Protein AF-A0A3B0YBH7-F1 (afdb_monomer_lite)

Sequence (182 aa):
MENKSVTQTKNKDIHHQTPTDLLQNAGTTIKHTAQDNIEITAKENQIIVVEDENMEITVEGPGGFRIHIKNDALHIQSAKETRIEGNGGGDITLHQSGGGVCVTAAGNVKLFGNDIQIEGDNGVSLNGTVRYTIGSGASPSPRPQPPLTIAAFNNLYINEFELLSNENNLYSLLYVIVATSV

Secondary structure (DSSP, 8-state):
---------SSS------SS------SS------SS------SS-------SS-------STT------SSS------SS-------SSS-EEEEETTEEEEE-TTS-EEEESS------TT-----S------------PPP-PPP-------------------SS--------------

Structure (mmCIF, N/CA/C/O backbone):
data_AF-A0A3B0YBH7-F1
#
_entry.id   AF-A0A3B0YBH7-F1
#
loop_
_atom_site.group_PDB
_atom_site.id
_atom_site.type_symbol
_atom_site.label_atom_id
_atom_site.label_alt_id
_atom_site.label_comp_id
_atom_site.label_asym_id
_atom_site.label_entity_id
_atom_site.label_seq_id
_atom_site.pdbx_PDB_ins_code
_atom_site.Cartn_x
_atom_site.Cartn_y
_atom_site.Cartn_z
_atom_site.occupancy
_atom_site.B_iso_or_equiv
_atom_site.auth_seq_id
_atom_site.auth_comp_id
_atom_site.auth_asym_id
_atom_site.auth_atom_id
_atom_site.pdbx_PDB_model_num
ATOM 1 N N . MET A 1 1 ? -38.196 3.710 18.950 1.00 55.50 1 MET A N 1
ATOM 2 C CA . MET A 1 1 ? -37.556 4.108 20.221 1.00 55.50 1 MET A CA 1
ATOM 3 C C . MET A 1 1 ? -36.107 4.417 19.883 1.00 55.50 1 MET A C 1
ATOM 5 O O . MET A 1 1 ? -35.491 3.585 19.233 1.00 55.50 1 MET A O 1
ATOM 9 N N . GLU A 1 2 ? -35.610 5.608 20.204 1.00 67.06 2 GLU A N 1
ATOM 10 C CA . GLU A 1 2 ? -34.228 6.028 19.924 1.00 67.06 2 GLU A CA 1
ATOM 11 C C . GLU A 1 2 ? -33.461 6.029 21.249 1.00 67.06 2 GLU A C 1
ATOM 13 O O . GLU A 1 2 ? -33.902 6.664 22.207 1.00 67.06 2 GLU A O 1
ATOM 18 N N . ASN A 1 3 ? -32.364 5.275 21.333 1.00 76.88 3 ASN A N 1
ATOM 19 C CA . ASN A 1 3 ? -31.505 5.257 22.514 1.00 76.88 3 ASN A CA 1
ATOM 20 C C . ASN A 1 3 ? -30.270 6.119 22.235 1.00 76.88 3 ASN A C 1
ATOM 22 O O . ASN A 1 3 ? -29.531 5.844 21.290 1.00 76.88 3 ASN A O 1
ATOM 26 N N . LYS A 1 4 ? -30.052 7.156 23.047 1.00 84.44 4 LYS A N 1
ATOM 27 C CA . LYS A 1 4 ? -28.922 8.082 22.924 1.00 84.44 4 LYS A CA 1
ATOM 28 C C . LYS A 1 4 ? -28.194 8.160 24.261 1.00 84.44 4 LYS A C 1
ATOM 30 O O . LYS A 1 4 ? -28.769 8.592 25.254 1.00 84.44 4 LYS A O 1
ATOM 35 N N . SER A 1 5 ? -26.923 7.775 24.267 1.00 84.69 5 SER A N 1
ATOM 36 C CA . SER A 1 5 ? -26.019 7.898 25.413 1.00 84.69 5 SER A CA 1
ATOM 37 C C . SER A 1 5 ? -24.724 8.569 24.961 1.00 84.69 5 SER A C 1
ATOM 39 O O . SER A 1 5 ? -24.275 8.343 23.838 1.00 84.69 5 SER A O 1
ATOM 41 N N . VAL A 1 6 ? -24.154 9.433 25.803 1.00 87.50 6 VAL A N 1
ATOM 42 C CA . VAL A 1 6 ? -22.937 10.200 25.505 1.00 87.50 6 VAL A CA 1
ATOM 43 C C . VAL A 1 6 ? -22.061 10.249 26.751 1.00 87.50 6 VAL A C 1
ATOM 45 O O . VAL A 1 6 ? -22.523 10.657 27.815 1.00 87.50 6 VAL A O 1
ATOM 48 N N . THR A 1 7 ? -20.784 9.908 26.590 1.00 86.19 7 THR A N 1
ATOM 49 C CA . THR A 1 7 ? -19.748 10.064 27.618 1.00 86.19 7 THR A CA 1
A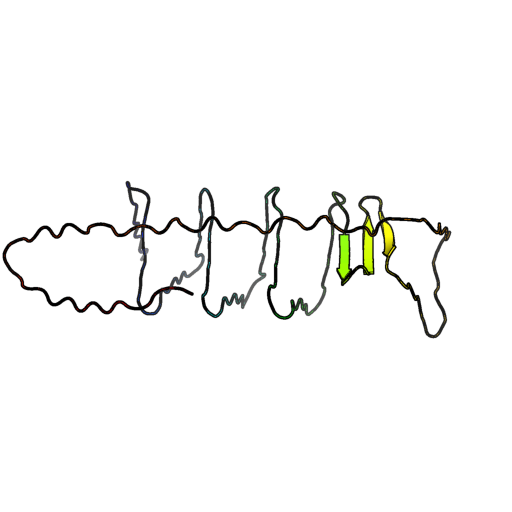TOM 50 C C . THR A 1 7 ? -18.712 11.066 27.120 1.00 86.19 7 THR A C 1
ATOM 52 O O . THR A 1 7 ? -18.196 10.926 26.014 1.00 86.19 7 THR A O 1
ATOM 55 N N . GLN A 1 8 ? -18.410 12.084 27.925 1.00 84.69 8 GLN A N 1
ATOM 56 C CA . GLN A 1 8 ? -17.393 13.097 27.636 1.00 84.69 8 GLN A CA 1
ATOM 57 C C . GLN A 1 8 ? -16.539 13.324 28.883 1.00 84.69 8 GLN A C 1
ATOM 59 O O . GLN A 1 8 ? -17.061 13.368 29.995 1.00 84.69 8 GLN A O 1
ATOM 64 N N . THR A 1 9 ? -15.231 13.491 28.699 1.00 82.69 9 THR A N 1
ATOM 65 C CA . THR A 1 9 ? -14.288 13.818 29.775 1.00 82.69 9 THR A CA 1
ATOM 66 C C . THR A 1 9 ? -13.753 15.235 29.600 1.00 82.69 9 THR A C 1
ATOM 68 O O . THR A 1 9 ? -13.475 15.678 28.487 1.00 82.69 9 THR A O 1
ATOM 71 N N . LYS A 1 10 ? -13.586 15.951 30.715 1.00 72.12 10 LYS A N 1
ATOM 72 C CA . LYS A 1 10 ? -12.912 17.258 30.758 1.00 72.12 10 LYS A CA 1
ATOM 73 C C . LYS A 1 10 ? -11.385 17.111 30.813 1.00 72.12 10 LYS A C 1
ATOM 75 O O . LYS A 1 10 ? -10.667 18.015 30.394 1.00 72.12 10 LYS A O 1
ATOM 80 N N . ASN A 1 11 ? -10.906 15.967 31.311 1.00 72.12 11 ASN A N 1
ATOM 81 C CA . ASN A 1 11 ? -9.504 15.718 31.658 1.00 72.12 11 ASN A CA 1
ATOM 82 C C . ASN A 1 11 ? -8.816 14.737 30.694 1.00 72.12 11 ASN A C 1
ATOM 84 O O . ASN A 1 11 ? -7.851 14.082 31.061 1.00 72.12 11 ASN A O 1
ATOM 88 N N . LYS A 1 12 ? -9.275 14.744 29.438 1.00 72.69 12 LYS A N 1
ATOM 89 C CA . LYS A 1 12 ? -8.565 14.306 28.226 1.00 72.69 12 LYS A CA 1
ATOM 90 C C . LYS A 1 12 ? -8.600 12.817 27.868 1.00 72.69 12 LYS A C 1
ATOM 92 O O . LYS A 1 12 ? -8.704 12.560 26.676 1.00 72.69 12 LYS A O 1
ATOM 97 N N . ASP A 1 13 ? -8.689 11.887 28.821 1.00 84.69 13 ASP A N 1
ATOM 98 C CA . ASP A 1 13 ? -8.638 10.449 28.489 1.00 84.69 13 ASP A CA 1
ATOM 99 C C . ASP A 1 13 ? -9.875 9.648 28.930 1.00 84.69 13 ASP A C 1
ATOM 101 O O . ASP A 1 13 ? -10.493 9.913 29.966 1.00 84.69 13 ASP A O 1
ATOM 105 N N . ILE A 1 14 ? -10.237 8.650 28.119 1.00 88.25 14 ILE A N 1
ATOM 106 C CA . ILE A 1 14 ? -11.225 7.611 28.433 1.00 88.25 14 ILE A CA 1
ATOM 107 C C . ILE A 1 14 ? -10.563 6.265 28.139 1.00 88.25 14 ILE A C 1
ATOM 109 O O . ILE A 1 14 ? -10.154 6.010 27.008 1.00 88.25 14 ILE A O 1
ATOM 113 N N . HIS A 1 15 ? -10.488 5.393 29.145 1.00 88.50 15 HIS A N 1
ATOM 114 C CA . HIS A 1 15 ? -9.933 4.050 29.001 1.00 88.50 15 HIS A CA 1
ATOM 115 C C . HIS A 1 15 ? -11.049 3.010 29.058 1.00 88.50 15 HIS A C 1
ATOM 117 O O . HIS A 1 15 ? -11.787 2.930 30.039 1.00 88.50 15 HIS A O 1
ATOM 123 N N . HIS A 1 16 ? -11.141 2.181 28.021 1.00 88.69 16 HIS A N 1
ATOM 124 C CA . HIS A 1 16 ? -11.969 0.981 28.023 1.00 88.69 16 HIS A CA 1
ATOM 125 C C . HIS A 1 16 ? -11.043 -0.234 28.060 1.00 88.69 16 HIS A C 1
ATOM 127 O O . HIS A 1 16 ? -10.335 -0.503 27.094 1.00 88.69 16 HIS A O 1
ATOM 133 N N . GLN A 1 17 ? -11.010 -0.935 29.193 1.00 91.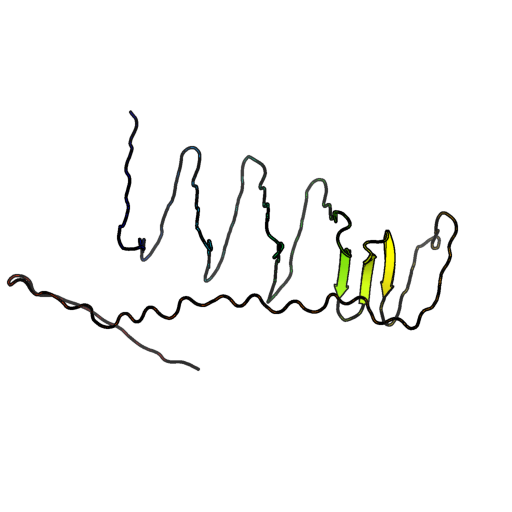88 17 GLN A N 1
ATOM 134 C CA . GLN A 1 17 ? -10.148 -2.095 29.416 1.00 91.88 17 GLN A CA 1
ATOM 135 C C . GLN A 1 17 ? -10.991 -3.294 29.834 1.00 91.88 17 GLN A C 1
ATOM 137 O O . GLN A 1 17 ? -11.957 -3.164 30.584 1.00 91.88 17 GLN A O 1
ATOM 142 N N . THR A 1 18 ? -10.616 -4.463 29.336 1.00 92.38 18 THR A N 1
ATOM 143 C CA . THR A 1 18 ? -11.296 -5.734 29.582 1.00 92.38 18 THR A CA 1
ATOM 144 C C . THR A 1 18 ? -10.262 -6.857 29.511 1.00 92.38 18 THR A C 1
ATOM 146 O O . THR A 1 18 ? -9.333 -6.759 28.707 1.00 92.38 18 THR A O 1
ATOM 149 N N . PRO A 1 19 ? -10.365 -7.902 30.350 1.00 93.69 19 PRO A N 1
ATOM 150 C CA . PRO A 1 19 ? -9.464 -9.052 30.289 1.00 93.69 19 PRO A CA 1
ATOM 151 C C . PRO A 1 19 ? -9.741 -9.973 29.092 1.00 93.69 19 PRO A C 1
ATOM 153 O O . PRO A 1 19 ? -8.923 -10.842 28.804 1.00 93.69 19 PRO A O 1
ATOM 156 N N . THR A 1 20 ? -10.896 -9.818 28.440 1.00 94.44 20 THR A N 1
ATOM 157 C CA . THR A 1 20 ? -11.304 -10.621 27.285 1.00 94.44 20 THR A CA 1
ATOM 158 C C . THR A 1 20 ? -11.541 -9.716 26.082 1.00 94.44 20 THR A C 1
ATOM 160 O O . THR A 1 20 ? -10.585 -9.283 25.445 1.00 94.44 20 THR A O 1
ATOM 163 N N . ASP A 1 21 ? -12.797 -9.359 25.819 1.00 95.00 21 ASP A N 1
ATOM 164 C CA . ASP A 1 21 ? -13.224 -8.770 24.558 1.00 95.00 21 ASP A CA 1
ATOM 165 C C . ASP A 1 21 ? -13.899 -7.421 24.775 1.00 95.00 21 ASP A C 1
ATOM 167 O O . ASP A 1 21 ? -14.682 -7.227 25.712 1.00 95.00 21 ASP A O 1
ATOM 171 N N . LEU A 1 22 ? -13.616 -6.490 23.867 1.00 94.50 22 LEU A N 1
ATOM 172 C CA . LEU A 1 22 ? -14.367 -5.257 23.699 1.00 94.50 22 LEU A CA 1
ATOM 173 C C . LEU A 1 22 ? -15.074 -5.331 22.349 1.00 94.50 22 LEU A C 1
ATOM 175 O O . LEU A 1 22 ? -14.425 -5.368 21.307 1.00 94.50 22 LEU A O 1
ATOM 179 N N . LEU A 1 23 ? -16.405 -5.346 22.375 1.00 96.00 23 LEU A N 1
ATOM 180 C CA . LEU A 1 23 ? -17.229 -5.416 21.173 1.00 96.00 23 LEU A CA 1
ATOM 181 C C . LEU A 1 23 ? -17.864 -4.055 20.888 1.00 96.00 23 LEU A C 1
ATOM 183 O O . LEU A 1 23 ? -18.568 -3.500 21.734 1.00 96.00 23 LEU A O 1
ATOM 187 N N . GLN A 1 24 ? -17.643 -3.536 19.683 1.00 95.00 24 GLN A N 1
ATOM 188 C CA . GLN A 1 24 ? -18.328 -2.355 19.166 1.00 95.00 24 GLN A CA 1
ATOM 189 C C . GLN A 1 24 ? -19.173 -2.778 17.975 1.00 95.00 24 GLN A C 1
ATOM 191 O O . GLN A 1 24 ? -18.637 -3.154 16.940 1.00 95.00 24 GLN A O 1
ATOM 196 N N . ASN A 1 25 ? -20.492 -2.701 18.135 1.00 94.19 25 ASN A N 1
ATOM 197 C CA . ASN A 1 25 ? -21.452 -3.009 17.085 1.00 94.19 25 ASN A CA 1
ATOM 198 C C . ASN A 1 25 ? -22.328 -1.783 16.845 1.00 94.19 25 ASN A C 1
ATOM 200 O O . ASN A 1 25 ? -22.857 -1.195 17.790 1.00 94.19 25 ASN A O 1
ATOM 204 N N . ALA A 1 26 ? -22.522 -1.430 15.581 1.00 90.44 26 ALA A N 1
ATOM 205 C CA . ALA A 1 26 ? -23.472 -0.409 15.171 1.00 90.44 26 ALA A CA 1
ATOM 206 C C . ALA A 1 26 ? -24.310 -0.940 14.011 1.00 90.44 26 ALA A C 1
ATOM 208 O O . ALA A 1 26 ? -23.817 -1.702 13.186 1.00 90.44 26 ALA A O 1
ATOM 209 N N . GLY A 1 27 ? -25.572 -0.515 13.933 1.00 89.69 27 GLY A N 1
ATOM 210 C CA . GLY A 1 27 ? -26.442 -0.884 12.812 1.00 89.69 27 GLY A CA 1
ATOM 211 C C . GLY A 1 27 ? -26.045 -0.231 11.485 1.00 89.69 27 GLY A C 1
ATOM 212 O O . GLY A 1 27 ? -26.494 -0.679 10.440 1.00 89.69 27 GLY A O 1
ATOM 213 N N . THR A 1 28 ? -25.234 0.831 11.523 1.00 89.75 28 THR A N 1
ATOM 214 C CA . THR A 1 28 ? -24.822 1.583 10.329 1.00 89.75 28 THR A CA 1
ATOM 215 C C . THR A 1 28 ? -23.348 1.963 10.353 1.00 89.75 28 THR A C 1
ATOM 217 O O . THR A 1 28 ? -22.621 1.659 9.416 1.00 89.75 28 THR A O 1
ATOM 220 N N . THR A 1 29 ? -22.880 2.655 11.396 1.00 90.94 29 THR A N 1
ATOM 221 C CA . THR A 1 29 ? -21.528 3.229 11.389 1.00 90.94 29 THR A CA 1
ATOM 222 C C . THR A 1 29 ? -20.888 3.215 12.766 1.00 90.94 29 THR A C 1
ATOM 224 O O . THR A 1 29 ? -21.469 3.684 13.744 1.00 90.94 29 THR A O 1
ATOM 227 N N . ILE A 1 30 ? -19.640 2.757 12.805 1.00 94.50 30 ILE A N 1
ATOM 228 C CA . ILE A 1 30 ? -18.686 3.021 13.881 1.00 94.50 30 ILE A CA 1
ATOM 229 C C . ILE A 1 30 ? -17.681 4.021 13.318 1.00 94.50 30 ILE A C 1
ATOM 231 O O . ILE A 1 30 ? -17.124 3.805 12.244 1.00 94.50 30 ILE A O 1
ATOM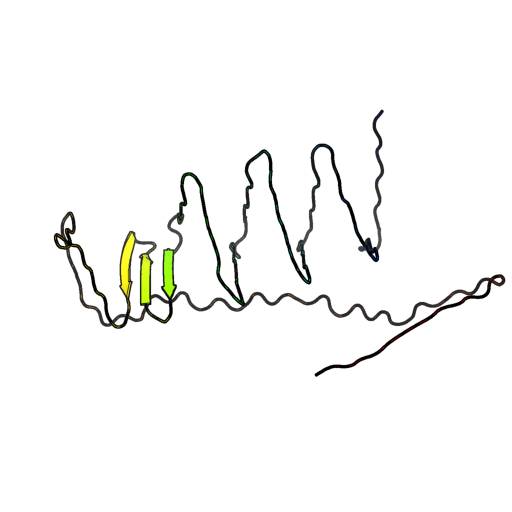 235 N N . LYS A 1 31 ? -17.477 5.144 14.009 1.00 95.50 31 LYS A N 1
ATOM 236 C CA . LYS A 1 31 ? -16.577 6.209 13.562 1.00 95.50 31 LYS A CA 1
ATOM 237 C C . LYS A 1 31 ? -15.527 6.478 14.629 1.00 95.50 31 LYS A C 1
ATOM 239 O O . LYS A 1 31 ? -15.865 6.901 15.732 1.00 95.50 31 LYS A O 1
ATOM 244 N N . HIS A 1 32 ? -14.264 6.299 14.263 1.00 94.38 32 HIS A N 1
ATOM 245 C CA . HIS A 1 32 ? -13.122 6.731 15.061 1.00 94.38 32 HIS A CA 1
ATOM 246 C C . HIS A 1 32 ? -12.550 8.014 14.459 1.00 94.38 32 HIS A C 1
ATOM 248 O O . HIS A 1 32 ? -12.314 8.094 13.257 1.00 94.38 32 HIS A O 1
ATOM 254 N N . THR A 1 33 ? -12.345 9.030 15.291 1.00 92.88 33 THR A N 1
ATOM 255 C CA . THR A 1 33 ? -11.703 10.293 14.906 1.00 92.88 33 THR A CA 1
ATOM 256 C C . THR A 1 33 ? -10.708 10.687 15.974 1.00 92.88 33 THR A C 1
ATOM 258 O O . THR A 1 33 ? -11.035 10.616 17.158 1.00 92.88 33 THR A O 1
ATOM 261 N N . ALA A 1 34 ? -9.542 11.162 15.557 1.00 89.69 34 ALA A N 1
ATOM 262 C CA . ALA A 1 34 ? -8.526 11.709 16.441 1.00 89.69 34 ALA A CA 1
ATOM 263 C C . ALA A 1 34 ? -7.996 13.024 15.864 1.00 89.69 34 ALA A C 1
ATOM 265 O O . ALA A 1 34 ? -8.051 13.233 14.653 1.00 89.69 34 ALA A O 1
ATOM 266 N N . GLN A 1 35 ? -7.496 13.902 16.734 1.00 89.31 35 GLN A N 1
ATOM 267 C CA . GLN A 1 35 ? -6.801 15.115 16.303 1.00 89.31 35 GLN A CA 1
ATOM 268 C C . GLN A 1 35 ? -5.412 14.785 15.736 1.00 89.31 35 GLN A C 1
ATOM 270 O O . GLN A 1 35 ? -5.011 15.379 14.740 1.00 89.31 35 GLN A O 1
ATOM 275 N N . ASP A 1 36 ? -4.724 13.822 16.357 1.00 88.56 36 ASP A N 1
ATOM 276 C CA . ASP A 1 36 ? -3.339 13.484 16.030 1.00 88.56 36 ASP A CA 1
ATOM 277 C C . ASP A 1 36 ? -3.252 12.116 15.332 1.00 88.56 36 ASP A C 1
ATOM 279 O O . ASP A 1 36 ? -2.974 12.050 14.135 1.00 88.56 36 ASP A O 1
ATOM 283 N N . ASN A 1 37 ? -3.520 11.014 16.044 1.00 90.62 37 ASN A N 1
ATOM 284 C CA . ASN A 1 37 ? -3.418 9.658 15.498 1.00 90.62 37 ASN A CA 1
ATOM 285 C C . ASN A 1 37 ? -4.527 8.715 15.983 1.00 90.62 37 ASN A C 1
ATOM 287 O O . ASN A 1 37 ? -5.039 8.823 17.094 1.00 90.62 37 ASN A O 1
ATOM 291 N N . ILE A 1 38 ? -4.845 7.736 15.136 1.00 93.38 38 ILE A N 1
ATOM 292 C CA . ILE A 1 38 ? -5.529 6.502 15.522 1.00 93.38 38 ILE A CA 1
ATOM 293 C C . ILE A 1 38 ? -4.484 5.394 15.418 1.00 93.38 38 ILE A C 1
ATOM 295 O O . ILE A 1 38 ? -3.882 5.215 14.361 1.00 93.38 38 ILE A O 1
ATOM 299 N N . GLU A 1 39 ? -4.261 4.666 16.507 1.00 93.94 39 GLU A N 1
ATOM 300 C CA . GLU A 1 39 ? -3.326 3.543 16.559 1.00 93.94 39 GLU A CA 1
ATOM 301 C C . GLU A 1 39 ? -4.082 2.260 16.909 1.00 93.94 39 GLU A C 1
ATOM 303 O O . GLU A 1 39 ? -4.884 2.235 17.843 1.00 93.94 39 GLU A O 1
ATOM 308 N N . ILE A 1 40 ? -3.833 1.197 16.143 1.00 94.06 40 ILE A N 1
ATOM 309 C CA . ILE A 1 40 ? -4.374 -0.140 16.386 1.00 94.06 40 ILE A CA 1
ATOM 310 C C . ILE A 1 40 ? -3.191 -1.097 16.385 1.00 94.06 40 ILE A C 1
ATOM 312 O O . ILE A 1 40 ? -2.537 -1.276 15.360 1.00 94.06 40 ILE A O 1
ATOM 316 N N . THR A 1 41 ? -2.940 -1.718 17.532 1.00 92.81 41 THR A N 1
ATOM 317 C CA . THR A 1 41 ? -1.833 -2.653 17.722 1.00 92.81 41 THR A CA 1
ATOM 318 C C . THR A 1 41 ? -2.390 -3.974 18.227 1.00 92.81 41 THR A C 1
ATOM 320 O O . THR A 1 41 ? -3.114 -4.010 19.221 1.00 92.81 41 THR A O 1
ATOM 323 N N . ALA A 1 42 ? -2.040 -5.066 17.550 1.00 92.00 42 ALA A N 1
ATOM 324 C CA . ALA A 1 42 ? -2.398 -6.421 17.946 1.00 92.00 42 ALA A CA 1
ATOM 325 C C . ALA A 1 42 ? -1.132 -7.222 18.269 1.00 92.00 42 ALA A C 1
ATOM 327 O O . ALA A 1 42 ? -0.133 -7.129 17.560 1.00 92.00 42 ALA A O 1
ATOM 328 N N . LYS A 1 43 ? -1.175 -8.022 19.341 1.00 90.94 43 LYS A N 1
ATOM 329 C CA . LYS A 1 43 ? -0.056 -8.899 19.725 1.00 90.94 43 LYS A CA 1
ATOM 330 C C . LYS A 1 43 ? 0.082 -10.106 18.795 1.00 90.94 43 LYS A C 1
ATOM 332 O O . LYS A 1 43 ? 1.192 -10.575 18.568 1.00 90.94 43 LYS A O 1
ATOM 337 N N . GLU A 1 44 ? -1.047 -10.614 18.312 1.00 90.88 44 GLU A N 1
ATOM 338 C CA . GLU A 1 44 ? -1.111 -11.818 17.484 1.00 90.88 44 GLU A CA 1
ATOM 339 C C . GLU A 1 44 ? -1.562 -11.470 16.069 1.00 90.88 44 GLU A C 1
ATOM 341 O O . GLU A 1 44 ? -0.733 -11.379 15.172 1.00 90.88 44 GLU A O 1
ATOM 346 N N . ASN A 1 45 ? -2.863 -11.227 15.881 1.00 91.19 45 ASN A N 1
ATOM 347 C CA . ASN A 1 45 ? -3.451 -11.002 14.566 1.00 91.19 45 ASN A CA 1
ATOM 348 C C . ASN A 1 45 ? -4.261 -9.709 14.534 1.00 91.19 45 ASN A C 1
ATOM 350 O O . ASN A 1 45 ? -5.030 -9.422 15.451 1.00 91.19 45 ASN A O 1
ATOM 354 N N . GLN A 1 46 ? -4.144 -8.980 13.429 1.00 93.75 46 GLN A N 1
ATOM 355 C CA . GLN A 1 46 ? -5.097 -7.953 13.037 1.00 93.75 46 GLN A CA 1
ATOM 356 C C . GLN A 1 46 ? -5.794 -8.433 11.767 1.00 93.75 46 GLN A C 1
ATOM 358 O O . GLN A 1 46 ? -5.141 -8.710 10.764 1.00 93.75 46 GLN A O 1
ATOM 363 N N . ILE A 1 47 ? -7.117 -8.555 11.825 1.00 94.19 47 ILE A N 1
ATOM 364 C CA . ILE A 1 47 ? -7.935 -9.043 10.717 1.00 94.19 47 ILE A CA 1
ATOM 365 C C . ILE A 1 47 ? -8.964 -7.964 10.397 1.00 94.19 47 ILE A C 1
ATOM 367 O O . ILE A 1 47 ? -9.694 -7.520 11.280 1.00 94.19 47 ILE A O 1
ATOM 371 N N . ILE A 1 48 ? -9.015 -7.550 9.133 1.00 93.69 48 ILE A N 1
ATOM 372 C CA . ILE A 1 48 ? -10.047 -6.658 8.607 1.00 93.69 48 ILE A CA 1
ATOM 373 C C . ILE A 1 48 ? -10.773 -7.433 7.513 1.00 93.69 48 ILE A C 1
ATOM 375 O O . ILE A 1 48 ? -10.155 -7.842 6.532 1.00 93.69 48 ILE A O 1
ATOM 379 N N . VAL A 1 49 ? -12.071 -7.650 7.703 1.00 93.19 49 VAL A N 1
ATOM 380 C CA . VAL A 1 49 ? -12.951 -8.299 6.726 1.00 93.19 49 VAL A CA 1
ATOM 381 C C . VAL A 1 49 ? -14.068 -7.325 6.384 1.00 93.19 49 VAL A C 1
ATOM 383 O O . VAL A 1 49 ? -14.673 -6.735 7.277 1.00 93.19 49 VAL A O 1
ATOM 386 N N . VAL A 1 50 ? -14.329 -7.162 5.090 1.00 89.50 50 VAL A N 1
ATOM 387 C CA . VAL A 1 50 ? -15.460 -6.403 4.551 1.00 89.50 50 VAL A CA 1
ATOM 388 C C . VAL A 1 50 ? -16.257 -7.374 3.686 1.00 89.50 50 VAL A C 1
ATOM 390 O O . VAL A 1 50 ? -15.710 -7.923 2.733 1.00 89.50 50 VAL A O 1
ATOM 393 N N . GLU A 1 51 ? -17.504 -7.654 4.071 1.00 84.44 51 GLU A N 1
ATOM 394 C CA . GLU A 1 51 ? -18.288 -8.761 3.495 1.00 84.44 51 GLU A CA 1
ATOM 395 C C . GLU A 1 51 ? -19.229 -8.347 2.353 1.00 84.44 51 GLU A C 1
ATOM 397 O O . GLU A 1 51 ? -19.525 -9.181 1.502 1.00 84.44 51 GLU A O 1
ATOM 402 N N . ASP A 1 52 ? -19.695 -7.093 2.322 1.00 75.88 52 ASP A N 1
ATOM 403 C CA . ASP A 1 52 ? -20.792 -6.671 1.429 1.00 75.88 52 ASP A CA 1
ATOM 404 C C . ASP A 1 52 ? -20.346 -5.628 0.386 1.00 75.88 52 ASP A C 1
ATOM 406 O O . ASP A 1 52 ? -20.521 -5.811 -0.819 1.00 75.88 52 ASP A O 1
ATOM 410 N N . GLU A 1 53 ? -19.707 -4.542 0.839 1.00 79.19 53 GLU A N 1
ATOM 411 C CA . GLU A 1 53 ? -19.323 -3.405 -0.007 1.00 79.19 53 GLU A CA 1
ATOM 412 C C . GLU A 1 53 ? -17.809 -3.330 -0.299 1.00 79.19 53 GLU A C 1
ATOM 414 O O . GLU A 1 53 ? -17.029 -4.247 -0.041 1.00 79.19 53 GLU A O 1
ATOM 419 N N . ASN A 1 54 ? -17.380 -2.201 -0.869 1.00 84.75 54 ASN A N 1
ATOM 420 C CA . ASN A 1 54 ? -15.983 -1.900 -1.142 1.00 84.75 54 ASN A CA 1
ATOM 421 C C . ASN A 1 54 ? -15.246 -1.512 0.146 1.00 84.75 54 ASN A C 1
ATOM 423 O O . ASN A 1 54 ? -15.725 -0.694 0.930 1.00 84.75 54 ASN A O 1
ATOM 427 N N . MET A 1 55 ? -14.024 -2.015 0.310 1.00 90.19 55 MET A N 1
ATOM 428 C CA . MET A 1 55 ? -13.061 -1.398 1.215 1.00 90.19 55 MET A CA 1
ATOM 429 C C . MET A 1 55 ? -12.361 -0.254 0.481 1.00 90.19 55 MET A C 1
ATOM 431 O O . MET A 1 55 ? -11.727 -0.476 -0.550 1.00 90.19 55 MET A O 1
ATOM 435 N N . GLU A 1 56 ? -12.434 0.953 1.033 1.00 91.56 56 GLU A N 1
ATOM 436 C CA . GLU A 1 56 ? -11.658 2.098 0.564 1.00 91.56 56 GLU A CA 1
ATOM 437 C C . GLU A 1 56 ? -10.657 2.519 1.645 1.00 91.56 56 GLU A C 1
ATOM 439 O O . GLU A 1 56 ? -11.021 2.727 2.803 1.00 91.56 56 GLU A O 1
ATOM 444 N N . ILE A 1 57 ? -9.383 2.638 1.264 1.00 92.00 57 ILE A N 1
ATOM 445 C CA . ILE A 1 57 ? -8.332 3.217 2.105 1.00 92.00 57 ILE A CA 1
ATOM 446 C C . ILE A 1 57 ? -7.794 4.440 1.373 1.00 92.00 57 ILE A C 1
ATOM 448 O O . ILE A 1 57 ? -7.092 4.308 0.371 1.00 92.00 57 ILE A O 1
ATOM 452 N N . THR A 1 58 ? -8.084 5.618 1.915 1.00 91.19 58 THR A N 1
ATOM 453 C CA . THR A 1 58 ? -7.659 6.899 1.345 1.00 91.19 58 THR A CA 1
ATOM 454 C C . THR A 1 58 ? -6.741 7.619 2.332 1.00 91.19 58 THR A C 1
ATOM 456 O O . THR A 1 58 ? -7.073 7.779 3.506 1.00 91.19 58 THR A O 1
ATOM 459 N N . VAL A 1 59 ? -5.553 8.024 1.866 1.00 89.00 59 VAL A N 1
ATOM 460 C CA . VAL A 1 59 ? -4.547 8.739 2.669 1.00 89.00 59 VAL A CA 1
ATOM 461 C C . VAL A 1 59 ? -4.354 10.141 2.108 1.00 89.00 59 VAL A C 1
ATOM 463 O O . VAL A 1 59 ? -3.700 10.338 1.086 1.00 89.00 59 VAL A O 1
ATOM 466 N N . GLU A 1 60 ? -4.897 11.124 2.817 1.00 86.00 60 GLU A N 1
ATOM 467 C CA . GLU A 1 60 ? -4.813 12.543 2.472 1.00 86.00 60 GLU A CA 1
ATOM 468 C C . GLU A 1 60 ? -3.748 13.212 3.345 1.00 86.00 60 GLU A C 1
ATOM 470 O O . GLU A 1 60 ? -4.030 13.865 4.345 1.00 86.00 60 GLU A O 1
ATOM 475 N N . GLY A 1 61 ? -2.476 12.997 3.021 1.00 82.62 61 GLY A N 1
ATOM 476 C CA . GLY A 1 61 ? -1.394 13.596 3.791 1.00 82.62 61 GLY A CA 1
ATOM 477 C C . GLY A 1 61 ? -0.034 13.472 3.115 1.00 82.62 61 GLY A C 1
ATOM 478 O O . GLY A 1 61 ? 0.193 12.542 2.340 1.00 82.62 61 GLY A O 1
ATOM 479 N N . PRO A 1 62 ? 0.913 14.374 3.427 1.00 79.81 62 PRO A N 1
ATOM 480 C CA . PRO A 1 62 ? 2.221 14.409 2.771 1.00 79.81 62 PRO A CA 1
ATOM 481 C C . PRO A 1 62 ? 3.100 13.190 3.098 1.00 79.81 62 PRO A C 1
ATOM 483 O O . PRO A 1 62 ? 4.090 12.946 2.414 1.00 79.81 62 PRO A O 1
ATOM 486 N N . GLY A 1 63 ? 2.764 12.426 4.145 1.00 78.75 63 GLY A N 1
ATOM 487 C CA . GLY A 1 63 ? 3.511 11.235 4.561 1.00 78.75 63 GLY A CA 1
ATOM 488 C C . GLY A 1 63 ? 3.341 10.024 3.637 1.00 78.75 63 GLY A C 1
ATOM 489 O O . GLY A 1 63 ? 4.243 9.179 3.588 1.00 78.75 63 GLY A O 1
ATOM 490 N N . GLY A 1 64 ? 2.236 9.970 2.884 1.00 85.19 64 GLY A N 1
ATOM 491 C CA . GLY A 1 64 ? 1.864 8.847 2.022 1.00 85.19 64 GLY A CA 1
ATOM 492 C C . GLY A 1 64 ? 1.431 7.587 2.783 1.00 85.19 64 GLY A C 1
ATOM 493 O O . GLY A 1 64 ? 1.416 7.549 4.013 1.00 85.19 64 GLY A O 1
ATOM 494 N N . PHE A 1 65 ? 1.084 6.541 2.031 1.00 89.81 65 PHE A N 1
ATOM 495 C CA . PHE A 1 65 ? 0.737 5.219 2.556 1.00 89.81 65 PHE A CA 1
ATOM 496 C C . PHE A 1 65 ? 1.957 4.291 2.536 1.00 89.81 65 PHE A C 1
ATOM 498 O O . PHE A 1 65 ? 2.695 4.256 1.550 1.00 89.81 65 PHE A O 1
ATOM 505 N N . ARG A 1 66 ? 2.190 3.544 3.622 1.00 90.00 66 ARG A N 1
ATOM 506 C CA . ARG A 1 66 ? 3.339 2.634 3.753 1.00 90.00 66 ARG A CA 1
ATOM 507 C C . ARG A 1 66 ? 2.902 1.309 4.357 1.00 90.00 66 ARG A C 1
ATOM 509 O O . ARG A 1 66 ? 2.316 1.289 5.433 1.00 90.00 66 ARG A O 1
ATOM 516 N N . ILE A 1 67 ? 3.273 0.217 3.696 1.00 91.31 67 ILE A N 1
ATOM 517 C CA . ILE A 1 67 ? 3.166 -1.145 4.224 1.00 91.31 67 ILE A CA 1
ATOM 518 C C . ILE A 1 67 ? 4.589 -1.666 4.412 1.00 91.31 67 ILE A C 1
ATOM 520 O O . ILE A 1 67 ? 5.385 -1.649 3.474 1.00 91.31 67 ILE A O 1
ATOM 524 N N . HIS A 1 68 ? 4.913 -2.118 5.622 1.00 90.75 68 HIS A N 1
ATOM 525 C CA . HIS A 1 68 ? 6.205 -2.721 5.929 1.00 90.75 68 HIS A CA 1
ATOM 526 C C . HIS A 1 68 ? 6.001 -4.105 6.540 1.00 90.75 68 HIS A C 1
ATOM 528 O O . HIS A 1 68 ? 5.413 -4.236 7.611 1.00 90.75 68 HIS A O 1
ATOM 534 N N . ILE A 1 69 ? 6.508 -5.127 5.856 1.00 90.50 69 ILE A N 1
ATOM 535 C CA . ILE A 1 69 ? 6.454 -6.517 6.300 1.00 90.50 69 ILE A CA 1
ATOM 536 C C . ILE A 1 69 ? 7.840 -6.891 6.822 1.00 90.50 69 ILE A C 1
ATOM 538 O O . ILE A 1 69 ? 8.801 -6.946 6.057 1.00 90.50 69 ILE A O 1
ATOM 542 N N . LYS A 1 70 ? 7.958 -7.086 8.142 1.00 89.12 70 LYS A N 1
ATOM 543 C CA . LYS A 1 70 ? 9.242 -7.417 8.785 1.00 89.12 70 LYS A CA 1
ATOM 544 C C . LYS A 1 70 ? 9.673 -8.854 8.492 1.00 89.12 70 LYS A C 1
ATOM 546 O O . LYS A 1 70 ? 10.854 -9.108 8.290 1.00 89.12 70 LYS A O 1
ATOM 551 N N . ASN A 1 71 ? 8.713 -9.774 8.516 1.00 86.56 71 ASN A N 1
ATOM 552 C CA . ASN A 1 71 ? 8.911 -11.196 8.277 1.00 86.56 71 ASN A CA 1
ATOM 553 C C . ASN A 1 71 ? 7.838 -11.671 7.298 1.00 86.56 71 ASN A C 1
ATOM 555 O O . ASN A 1 71 ? 6.703 -11.211 7.405 1.00 86.56 71 ASN A O 1
ATOM 559 N N . ASP A 1 72 ? 8.190 -12.630 6.443 1.00 92.69 72 ASP A N 1
ATOM 560 C CA . ASP A 1 72 ? 7.296 -13.250 5.454 1.00 92.69 72 ASP A CA 1
ATOM 561 C C . ASP A 1 72 ? 6.955 -12.346 4.247 1.00 92.69 72 ASP A C 1
ATOM 563 O O . ASP A 1 72 ? 7.698 -11.415 3.921 1.00 92.69 72 ASP A O 1
ATOM 567 N N . ALA A 1 73 ? 5.885 -12.676 3.526 1.00 89.56 73 ALA A N 1
ATOM 568 C CA . ALA A 1 73 ? 5.505 -12.087 2.252 1.00 89.56 73 ALA A CA 1
ATOM 569 C C . ALA A 1 73 ? 4.302 -11.133 2.342 1.00 89.56 73 ALA A C 1
ATOM 571 O O . ALA A 1 73 ? 3.415 -11.261 3.185 1.00 89.56 73 ALA A O 1
ATOM 572 N N . LEU A 1 74 ? 4.244 -10.194 1.393 1.00 93.62 74 LEU A N 1
ATOM 573 C CA . LEU A 1 74 ? 3.040 -9.428 1.080 1.00 93.62 74 LEU A CA 1
ATOM 574 C C . LEU A 1 74 ? 2.315 -10.093 -0.094 1.00 93.62 74 LEU A C 1
ATOM 576 O O . LEU A 1 74 ? 2.869 -10.189 -1.189 1.00 93.62 74 LEU A O 1
ATOM 580 N N . HIS A 1 75 ? 1.061 -10.489 0.112 1.00 94.69 75 HIS A N 1
ATOM 581 C CA . HIS A 1 75 ? 0.190 -10.988 -0.949 1.00 94.69 75 HIS A CA 1
ATOM 582 C C . HIS A 1 75 ? -0.871 -9.939 -1.297 1.00 94.69 75 HIS A C 1
ATOM 584 O O . HIS A 1 75 ? -1.694 -9.585 -0.459 1.00 94.69 75 HIS A O 1
ATOM 590 N N . ILE A 1 76 ? -0.863 -9.459 -2.543 1.00 93.94 76 ILE A N 1
ATOM 591 C CA . ILE A 1 76 ? -1.915 -8.601 -3.105 1.00 93.94 76 ILE A CA 1
ATOM 592 C C . ILE A 1 76 ? -2.591 -9.394 -4.218 1.00 93.94 76 ILE A C 1
ATOM 594 O O . ILE A 1 76 ? -1.961 -9.717 -5.225 1.00 93.94 76 ILE A O 1
ATOM 598 N N . GLN A 1 77 ? -3.863 -9.731 -4.024 1.00 90.75 77 GLN A N 1
ATOM 599 C CA . GLN A 1 77 ? -4.643 -10.539 -4.956 1.00 90.75 77 GLN A CA 1
ATOM 600 C C . GLN A 1 77 ? -5.963 -9.840 -5.261 1.00 90.75 77 GLN A C 1
ATOM 602 O O . GLN A 1 77 ? -6.639 -9.348 -4.362 1.00 90.75 77 GLN A O 1
ATOM 607 N N . SER A 1 78 ? -6.329 -9.805 -6.538 1.00 90.38 78 SER A N 1
ATOM 608 C CA . SER A 1 78 ? -7.581 -9.229 -7.015 1.00 90.38 78 SER A CA 1
ATOM 609 C C . SER A 1 78 ? -8.247 -10.199 -7.988 1.00 90.38 78 SER A C 1
ATOM 611 O O . SER A 1 78 ? -7.579 -10.902 -8.746 1.00 90.38 78 SER A O 1
ATOM 613 N N . ALA A 1 79 ? -9.580 -10.258 -7.960 1.00 89.12 79 ALA A N 1
ATOM 614 C CA . ALA A 1 79 ? -10.332 -11.152 -8.842 1.00 89.12 79 ALA A CA 1
ATOM 615 C C . ALA A 1 79 ? -10.444 -10.620 -10.280 1.00 89.12 79 ALA A C 1
ATOM 617 O O . ALA A 1 79 ? -10.663 -11.395 -11.207 1.00 89.12 79 ALA A O 1
ATOM 618 N N . LYS A 1 80 ? -10.349 -9.296 -10.462 1.00 91.00 80 LYS A N 1
ATOM 619 C CA . LYS A 1 80 ? -10.548 -8.631 -11.758 1.00 91.00 80 LYS A CA 1
ATOM 620 C C . LYS A 1 80 ? -9.297 -7.899 -12.220 1.00 91.00 80 LYS A C 1
ATOM 622 O O . LYS A 1 80 ? -8.792 -8.183 -13.298 1.00 91.00 80 LYS A O 1
ATOM 627 N N . GLU A 1 81 ? -8.821 -6.951 -11.419 1.00 93.69 81 GLU A N 1
ATOM 628 C CA . GLU A 1 81 ? -7.724 -6.070 -11.800 1.00 93.69 81 GLU A CA 1
ATOM 629 C C . GLU A 1 81 ? -6.910 -5.647 -10.578 1.00 93.69 81 GLU A C 1
ATOM 631 O O . GLU A 1 81 ? -7.467 -5.252 -9.552 1.00 93.69 81 GLU A O 1
ATOM 636 N N . THR A 1 82 ? -5.585 -5.677 -10.727 1.00 94.75 82 THR A N 1
ATOM 637 C CA . THR A 1 82 ? -4.649 -4.959 -9.859 1.00 94.75 82 THR A CA 1
ATOM 638 C C . THR A 1 82 ? -4.042 -3.830 -10.673 1.00 94.75 82 THR A C 1
ATOM 640 O O . THR A 1 82 ? -3.448 -4.071 -11.723 1.00 94.75 82 THR A O 1
ATOM 643 N N . ARG A 1 83 ? -4.168 -2.604 -10.173 1.00 93.81 83 ARG A N 1
ATOM 644 C CA . ARG A 1 83 ? -3.709 -1.392 -10.846 1.00 93.81 83 ARG A CA 1
ATOM 645 C C . ARG A 1 83 ? -2.793 -0.600 -9.923 1.00 93.81 83 ARG A C 1
ATOM 647 O O . ARG A 1 83 ? -3.140 -0.353 -8.773 1.00 93.81 83 ARG A O 1
ATOM 654 N N . ILE A 1 84 ? -1.626 -0.217 -10.436 1.00 91.94 84 ILE A N 1
ATOM 655 C CA . ILE A 1 84 ? -0.656 0.644 -9.752 1.00 91.94 84 ILE A CA 1
ATOM 656 C C . ILE A 1 84 ? -0.468 1.878 -10.625 1.00 91.94 84 ILE A C 1
ATOM 658 O O . ILE A 1 84 ? 0.093 1.790 -11.716 1.00 91.94 84 ILE A O 1
ATOM 662 N N . GLU A 1 85 ? -0.946 3.019 -10.142 1.00 89.44 85 GLU A N 1
ATOM 663 C CA . GLU A 1 85 ? -0.900 4.293 -10.853 1.00 89.44 85 GLU A CA 1
ATOM 664 C C . GLU A 1 85 ? -0.221 5.354 -9.990 1.00 89.44 85 GLU A C 1
ATOM 666 O O . GLU A 1 85 ? -0.419 5.428 -8.778 1.00 89.44 85 GLU A O 1
ATOM 671 N N . GLY A 1 86 ? 0.593 6.187 -10.633 1.00 82.44 86 GLY A N 1
ATOM 672 C CA . GLY A 1 86 ? 1.155 7.389 -10.037 1.00 82.44 86 GLY A CA 1
ATOM 673 C C . GLY A 1 86 ? 0.609 8.612 -10.759 1.00 82.44 86 GLY A C 1
ATOM 674 O O . GLY A 1 86 ? 0.578 8.644 -11.985 1.00 82.44 86 GLY A O 1
ATOM 675 N N . ASN A 1 87 ? 0.261 9.661 -10.017 1.00 81.00 87 ASN A N 1
ATOM 676 C CA . ASN A 1 87 ? -0.250 10.917 -10.585 1.00 81.00 87 ASN A CA 1
ATOM 677 C C . ASN A 1 87 ? 0.864 11.816 -11.172 1.00 81.00 87 ASN A C 1
ATOM 679 O O . ASN A 1 87 ? 0.748 13.038 -11.172 1.00 81.00 87 ASN A O 1
ATOM 683 N N . GLY A 1 88 ? 1.985 11.231 -11.611 1.00 67.62 88 GLY A N 1
ATOM 684 C CA . GLY A 1 88 ? 3.118 11.942 -12.223 1.00 67.62 88 GLY A CA 1
ATOM 685 C C . GLY A 1 88 ? 4.051 12.695 -11.261 1.00 67.62 88 GLY A C 1
ATOM 686 O O . GLY A 1 88 ? 5.014 13.307 -11.712 1.00 67.62 88 GLY A O 1
ATOM 687 N N . GLY A 1 89 ? 3.815 12.652 -9.945 1.00 79.56 89 GLY A N 1
ATOM 688 C CA . GLY A 1 89 ? 4.644 13.356 -8.952 1.00 79.56 89 GLY A CA 1
ATOM 689 C C . GLY A 1 89 ? 5.986 12.687 -8.615 1.00 79.56 89 GLY A C 1
ATOM 690 O O . GLY A 1 89 ? 6.816 13.296 -7.944 1.00 79.56 89 GLY A O 1
ATOM 691 N N . GLY A 1 90 ? 6.213 11.446 -9.054 1.00 86.31 90 GLY A N 1
ATOM 692 C CA . GLY A 1 90 ? 7.403 10.669 -8.713 1.00 86.31 90 GLY A CA 1
ATOM 693 C C . GLY A 1 90 ? 7.504 9.363 -9.497 1.00 86.31 90 GLY A C 1
ATOM 694 O O . GLY A 1 90 ? 6.654 9.058 -10.332 1.00 86.31 90 GLY A O 1
ATOM 695 N N . ASP A 1 91 ? 8.565 8.611 -9.221 1.00 91.62 91 ASP A N 1
ATOM 696 C CA . ASP A 1 91 ? 8.873 7.356 -9.904 1.00 91.62 91 ASP A CA 1
ATOM 697 C C . ASP A 1 91 ? 8.074 6.180 -9.311 1.00 91.62 91 ASP A C 1
ATOM 699 O O . ASP A 1 91 ? 7.924 6.069 -8.093 1.00 91.62 91 ASP A O 1
ATOM 703 N N . ILE A 1 92 ? 7.634 5.246 -10.156 1.00 92.50 92 ILE A N 1
ATOM 704 C CA . ILE A 1 92 ? 7.118 3.935 -9.735 1.00 92.50 92 ILE A CA 1
ATOM 705 C C . ILE A 1 92 ? 8.271 2.942 -9.834 1.00 92.50 92 ILE A C 1
ATOM 707 O O . ILE A 1 92 ? 8.784 2.714 -10.927 1.00 92.50 92 ILE A O 1
ATOM 711 N N . THR A 1 93 ? 8.693 2.353 -8.714 1.00 92.19 93 THR A N 1
ATOM 712 C CA . THR A 1 93 ? 9.854 1.448 -8.679 1.00 92.19 93 THR A CA 1
ATOM 713 C C . THR A 1 93 ? 9.494 0.107 -8.055 1.00 92.19 93 THR A C 1
ATOM 715 O O . THR A 1 93 ? 9.007 0.054 -6.929 1.00 92.19 93 THR A O 1
ATOM 718 N N . LEU A 1 94 ? 9.793 -0.973 -8.774 1.00 92.50 94 LEU A N 1
ATOM 719 C CA . LEU A 1 94 ? 9.754 -2.350 -8.290 1.00 92.50 94 LEU A CA 1
ATOM 720 C C . LEU A 1 94 ? 11.193 -2.859 -8.265 1.00 92.50 94 LEU A C 1
ATOM 722 O O . LEU A 1 94 ? 11.848 -2.892 -9.307 1.00 92.50 94 LEU A O 1
ATOM 726 N N . HIS A 1 95 ? 11.714 -3.220 -7.095 1.00 90.62 95 HIS A N 1
ATOM 727 C CA . HIS A 1 95 ? 13.110 -3.630 -6.979 1.00 90.62 95 HIS A CA 1
ATOM 728 C C . HIS A 1 95 ? 13.331 -4.669 -5.884 1.00 90.62 95 HIS A C 1
ATOM 730 O O . HIS A 1 95 ? 12.608 -4.718 -4.891 1.00 90.62 95 HIS A O 1
ATOM 736 N N . GLN A 1 96 ? 14.377 -5.471 -6.057 1.00 85.06 96 GLN A N 1
ATOM 737 C CA . GLN A 1 96 ? 14.836 -6.462 -5.096 1.00 85.06 96 GLN A CA 1
ATOM 738 C C . GLN A 1 96 ? 16.358 -6.593 -5.198 1.00 85.06 96 GLN A C 1
ATOM 740 O O . GLN A 1 96 ? 16.900 -6.742 -6.290 1.00 85.06 96 GLN A O 1
ATOM 745 N N . SER A 1 97 ? 17.057 -6.549 -4.058 1.00 85.56 97 SER A N 1
ATOM 746 C CA . SER A 1 97 ? 18.487 -6.897 -3.953 1.00 85.56 97 SER A CA 1
ATOM 747 C C . SER A 1 97 ? 19.398 -6.253 -5.014 1.00 85.56 97 SER A C 1
ATOM 749 O O . SER A 1 97 ? 20.345 -6.870 -5.491 1.00 85.56 97 SER A O 1
ATOM 751 N N . GLY A 1 98 ? 19.111 -5.002 -5.391 1.00 82.69 98 GLY A N 1
ATOM 752 C CA . GLY A 1 98 ? 19.905 -4.230 -6.353 1.00 82.69 98 GLY A CA 1
ATOM 753 C C . GLY A 1 98 ? 19.463 -4.323 -7.820 1.00 82.69 98 GLY A C 1
ATOM 754 O O . GLY A 1 98 ? 19.964 -3.538 -8.622 1.00 82.69 98 GLY A O 1
ATOM 755 N N . GLY A 1 99 ? 18.515 -5.198 -8.168 1.00 87.75 99 GLY A N 1
ATOM 756 C CA . GLY A 1 99 ? 17.879 -5.255 -9.490 1.00 87.75 99 GLY A CA 1
ATOM 757 C C . GLY A 1 99 ? 16.429 -4.761 -9.471 1.00 87.75 99 GLY A C 1
ATOM 758 O O . GLY A 1 99 ? 15.789 -4.764 -8.417 1.00 87.75 99 GLY A O 1
ATOM 759 N N . GLY A 1 100 ? 15.896 -4.327 -10.614 1.00 91.62 100 GLY A N 1
ATOM 760 C CA . GLY A 1 100 ? 14.506 -3.880 -10.698 1.00 91.62 100 GLY A CA 1
ATOM 761 C C . GLY A 1 100 ? 14.112 -3.140 -11.974 1.00 91.62 100 GLY A C 1
ATOM 762 O O . GLY A 1 100 ? 14.878 -3.018 -12.934 1.00 91.62 100 GLY A O 1
ATOM 763 N N . VAL A 1 101 ? 12.883 -2.625 -11.946 1.00 92.88 101 VAL A N 1
ATOM 764 C CA . VAL A 1 101 ? 12.276 -1.782 -12.978 1.00 92.88 101 VAL A CA 1
ATOM 765 C C . VAL A 1 101 ? 11.744 -0.496 -12.352 1.00 92.88 101 VAL A C 1
ATOM 767 O O . VAL A 1 101 ? 11.166 -0.499 -11.265 1.00 92.88 101 VAL A O 1
ATOM 770 N N . CYS A 1 102 ? 11.947 0.620 -13.041 1.00 91.81 102 CYS A N 1
ATOM 771 C CA . CYS A 1 102 ? 11.492 1.935 -12.614 1.00 91.81 102 CYS A CA 1
ATOM 772 C C . CYS A 1 102 ? 10.830 2.669 -13.784 1.00 91.81 102 CYS A C 1
ATOM 774 O O . CYS A 1 102 ? 11.439 2.821 -14.843 1.00 91.81 102 CYS A O 1
ATOM 776 N N . VAL A 1 103 ? 9.601 3.145 -13.589 1.00 91.38 103 VAL A N 1
ATOM 777 C CA . VAL A 1 103 ? 8.947 4.116 -14.471 1.00 91.38 103 VAL A CA 1
ATOM 778 C C . VAL A 1 103 ? 9.147 5.494 -13.859 1.00 91.38 103 VAL A C 1
ATOM 780 O O . VAL A 1 103 ? 8.622 5.782 -12.786 1.00 91.38 103 VAL A O 1
ATOM 783 N N . THR A 1 104 ? 9.932 6.340 -14.520 1.00 88.44 104 THR A N 1
ATOM 784 C CA . THR A 1 104 ? 10.238 7.677 -14.000 1.00 88.44 104 THR A CA 1
ATOM 785 C C . THR A 1 104 ? 9.048 8.625 -14.126 1.00 88.44 104 THR A C 1
ATOM 787 O O . THR A 1 104 ? 8.233 8.451 -15.030 1.00 88.44 104 THR A O 1
ATOM 790 N N . ALA A 1 105 ? 9.026 9.707 -13.348 1.00 88.00 105 ALA A N 1
ATOM 791 C CA . ALA A 1 105 ? 8.041 10.788 -13.493 1.00 88.00 105 ALA A CA 1
ATOM 792 C C . ALA A 1 105 ? 7.967 11.382 -14.920 1.00 88.00 105 ALA A C 1
ATOM 794 O O . ALA A 1 105 ? 6.928 11.879 -15.341 1.00 88.00 105 ALA A O 1
ATOM 795 N N . ALA A 1 106 ? 9.058 11.302 -15.692 1.00 86.94 106 ALA A N 1
ATOM 796 C CA . ALA A 1 106 ? 9.112 11.738 -17.089 1.00 86.94 106 ALA A CA 1
ATOM 797 C C . ALA A 1 106 ? 8.605 10.681 -18.097 1.00 86.94 106 ALA A C 1
ATOM 799 O O . ALA A 1 106 ? 8.725 10.879 -19.303 1.00 86.94 106 ALA A O 1
ATOM 800 N N . GLY A 1 107 ? 8.098 9.537 -17.628 1.00 85.62 107 GLY A N 1
ATOM 801 C CA . GLY A 1 107 ? 7.578 8.452 -18.466 1.00 85.62 107 GLY A CA 1
ATOM 802 C C . GLY A 1 107 ? 8.634 7.499 -19.039 1.00 85.62 107 GLY A C 1
ATOM 803 O O . GLY A 1 107 ? 8.291 6.594 -19.793 1.00 85.62 107 GLY A O 1
ATOM 804 N N . ASN A 1 108 ? 9.917 7.658 -18.693 1.00 85.75 108 ASN A N 1
ATOM 805 C CA . ASN A 1 108 ? 10.962 6.716 -19.111 1.00 85.75 108 ASN A CA 1
ATOM 806 C C . ASN A 1 108 ? 10.902 5.414 -18.303 1.00 85.75 108 ASN A C 1
ATOM 808 O O . ASN A 1 108 ? 10.721 5.461 -17.087 1.00 85.75 108 ASN A O 1
ATOM 812 N N . VAL A 1 109 ? 11.170 4.280 -18.952 1.00 87.94 109 VAL A N 1
ATOM 813 C CA . VAL A 1 109 ? 11.365 2.982 -18.288 1.00 87.94 109 VAL A CA 1
ATOM 814 C C . VAL A 1 109 ? 12.860 2.714 -18.121 1.00 87.94 109 VAL A C 1
ATOM 816 O O . VAL A 1 109 ? 13.621 2.782 -19.085 1.00 87.94 109 VAL A O 1
ATOM 819 N N . LYS A 1 110 ? 13.287 2.401 -16.896 1.00 87.56 110 LYS A N 1
ATOM 820 C CA . LYS A 1 110 ? 14.653 1.989 -16.555 1.00 87.56 110 LYS A CA 1
ATOM 821 C C . LYS A 1 110 ? 14.646 0.550 -16.055 1.00 87.56 110 LYS A C 1
ATOM 823 O O . LYS A 1 110 ? 13.918 0.237 -15.116 1.00 87.56 110 LYS A O 1
ATOM 828 N N . LEU A 1 111 ? 15.499 -0.284 -16.641 1.00 88.69 111 LEU A N 1
ATOM 829 C CA . LEU A 1 111 ? 15.855 -1.611 -16.134 1.00 88.69 111 LEU A CA 1
ATOM 830 C C . LEU A 1 111 ? 17.255 -1.523 -15.525 1.00 88.69 111 LEU A C 1
ATOM 832 O O . LEU A 1 111 ? 18.133 -0.883 -16.107 1.00 88.69 111 LEU A O 1
ATOM 836 N N . PHE A 1 112 ? 17.464 -2.117 -14.354 1.00 86.38 112 PHE A N 1
ATOM 837 C CA . PHE A 1 112 ? 18.750 -2.072 -13.657 1.00 86.38 112 PHE A CA 1
ATOM 838 C C . PHE A 1 112 ? 19.029 -3.383 -12.922 1.00 86.38 112 PHE A C 1
ATOM 840 O O . PHE A 1 112 ? 18.110 -4.065 -12.476 1.00 86.38 112 PHE A O 1
ATOM 847 N N . GLY A 1 113 ? 20.309 -3.721 -12.790 1.00 87.12 113 GLY A N 1
ATOM 848 C CA . GLY A 1 113 ? 20.794 -4.962 -12.191 1.00 87.12 113 GLY A CA 1
ATOM 849 C C . GLY A 1 113 ? 22.198 -5.288 -12.701 1.00 87.12 113 GLY A C 1
ATOM 850 O O . GLY A 1 113 ? 22.695 -4.615 -13.604 1.00 87.12 113 GLY A O 1
ATOM 851 N N . ASN A 1 114 ? 22.841 -6.301 -12.117 1.00 85.25 114 ASN A N 1
ATOM 852 C CA . ASN A 1 114 ? 24.157 -6.764 -12.581 1.00 85.25 114 ASN A CA 1
ATOM 853 C C . ASN A 1 114 ? 24.077 -7.447 -13.951 1.00 85.25 114 ASN A C 1
ATOM 855 O O . ASN A 1 114 ? 25.009 -7.344 -14.742 1.00 85.25 114 ASN A O 1
ATOM 859 N N . ASP A 1 115 ? 22.964 -8.130 -14.206 1.00 86.44 115 ASP A N 1
ATOM 860 C CA . ASP A 1 115 ? 22.652 -8.784 -15.467 1.00 86.44 115 ASP A CA 1
ATOM 861 C C . ASP A 1 115 ? 21.195 -8.474 -15.827 1.00 86.44 115 ASP A C 1
ATOM 863 O O . ASP A 1 115 ? 20.323 -8.470 -14.952 1.00 86.44 115 ASP A O 1
ATOM 867 N N . ILE A 1 116 ? 20.946 -8.145 -17.093 1.00 85.62 116 ILE A N 1
ATOM 868 C CA . ILE A 1 116 ? 19.618 -7.809 -17.614 1.00 85.62 116 ILE A CA 1
ATOM 869 C C . ILE A 1 116 ? 19.398 -8.653 -18.859 1.00 85.62 116 ILE A C 1
ATOM 871 O O . ILE A 1 116 ? 19.891 -8.340 -19.943 1.00 85.62 116 ILE A O 1
ATOM 875 N N . GLN A 1 117 ? 18.605 -9.701 -18.691 1.00 85.00 117 GLN A N 1
ATOM 876 C CA . GLN A 1 117 ? 18.215 -10.607 -19.755 1.00 85.00 117 GLN A CA 1
ATOM 877 C C . GLN A 1 117 ? 16.763 -10.323 -20.142 1.00 85.00 117 GLN A C 1
ATOM 879 O O . GLN A 1 117 ? 15.886 -10.238 -19.284 1.00 85.00 117 GLN A O 1
ATOM 884 N N . ILE A 1 118 ? 16.511 -10.142 -21.438 1.00 86.75 118 ILE A N 1
ATOM 885 C CA . ILE A 1 118 ? 15.159 -9.978 -21.978 1.00 86.75 118 ILE A CA 1
ATOM 886 C C . ILE A 1 118 ? 14.939 -11.123 -22.959 1.00 86.75 118 ILE A C 1
ATOM 888 O O . ILE A 1 118 ? 15.558 -11.157 -24.022 1.00 86.75 118 ILE A O 1
ATOM 892 N N . GLU A 1 119 ? 14.086 -12.070 -22.579 1.00 83.25 119 GLU A N 1
ATOM 893 C CA . GLU A 1 119 ? 13.832 -13.288 -23.347 1.00 83.25 119 GLU A CA 1
ATOM 894 C C . GLU A 1 119 ? 12.395 -13.349 -23.852 1.00 83.25 119 GLU A C 1
ATOM 896 O O . GLU A 1 119 ? 11.472 -12.783 -23.267 1.00 83.25 119 GLU A O 1
ATOM 901 N N . GLY A 1 120 ? 12.212 -14.086 -24.940 1.00 80.00 120 GLY A N 1
ATOM 902 C CA . GLY A 1 120 ? 10.916 -14.499 -25.447 1.00 80.00 120 GLY A CA 1
ATOM 903 C C . GLY A 1 120 ? 11.117 -15.612 -26.463 1.00 80.00 120 GLY A C 1
ATOM 904 O O . GLY A 1 120 ? 12.075 -15.562 -27.236 1.00 80.00 120 GLY A O 1
ATOM 905 N N . ASP A 1 121 ? 10.212 -16.591 -26.495 1.00 83.88 121 ASP A N 1
ATOM 906 C CA . ASP A 1 121 ? 10.307 -17.756 -27.393 1.00 83.88 121 ASP A CA 1
ATOM 907 C C . ASP A 1 121 ? 10.414 -17.362 -28.880 1.00 83.88 121 ASP A C 1
ATOM 909 O O . ASP A 1 121 ? 10.959 -18.103 -29.692 1.00 83.88 121 ASP A O 1
ATOM 913 N N . ASN A 1 122 ? 9.935 -16.162 -29.231 1.00 85.12 122 ASN A N 1
ATOM 914 C CA . ASN A 1 122 ? 9.989 -15.576 -30.574 1.00 85.12 122 ASN A CA 1
ATOM 915 C C . ASN A 1 122 ? 10.850 -14.295 -30.644 1.00 85.12 122 ASN A C 1
ATOM 917 O O . ASN A 1 122 ? 10.710 -13.499 -31.573 1.00 85.12 122 ASN A O 1
ATOM 921 N N . GLY A 1 123 ? 11.723 -14.072 -29.658 1.00 81.25 123 GLY A N 1
ATOM 922 C CA . GLY A 1 123 ? 12.503 -12.845 -29.504 1.00 81.25 123 GLY A CA 1
ATOM 923 C C . GLY A 1 123 ? 11.727 -11.690 -28.860 1.00 81.25 123 GLY A C 1
ATOM 924 O O . GLY A 1 123 ? 10.583 -11.829 -28.429 1.00 81.25 123 GLY A O 1
ATOM 925 N N . VAL A 1 124 ? 12.380 -10.528 -28.781 1.00 83.75 124 VAL A N 1
ATOM 926 C CA . VAL A 1 124 ? 11.841 -9.305 -28.168 1.00 83.75 124 VAL A CA 1
ATOM 927 C C . VAL A 1 124 ? 11.479 -8.311 -29.267 1.00 83.75 124 VAL A C 1
ATOM 929 O O . VAL A 1 124 ? 12.343 -7.903 -30.041 1.00 83.75 124 VAL A O 1
ATOM 932 N N . SER A 1 125 ? 10.215 -7.884 -29.315 1.00 82.25 125 SER A N 1
ATOM 933 C CA . SER A 1 125 ? 9.767 -6.805 -30.201 1.00 82.25 125 SER A CA 1
ATOM 934 C C . SER A 1 125 ? 9.580 -5.522 -29.404 1.00 82.25 125 SER A C 1
ATOM 936 O O . SER A 1 125 ? 8.766 -5.462 -28.483 1.00 82.25 125 SER A O 1
ATOM 938 N N . LEU A 1 126 ? 10.314 -4.479 -29.779 1.00 82.62 126 LEU A N 1
ATOM 939 C CA . LEU A 1 126 ? 10.159 -3.138 -29.233 1.00 82.62 126 LEU A CA 1
ATOM 940 C C . LEU A 1 126 ? 9.490 -2.265 -30.297 1.00 82.62 126 LEU A C 1
ATOM 942 O O . LEU A 1 126 ? 10.036 -2.064 -31.380 1.00 82.62 126 LEU A O 1
ATOM 946 N N . ASN A 1 127 ? 8.290 -1.773 -29.998 1.00 79.56 127 ASN A N 1
ATOM 947 C CA . ASN A 1 127 ? 7.514 -0.974 -30.942 1.00 79.56 127 ASN A CA 1
ATOM 948 C C . ASN A 1 127 ? 7.970 0.490 -30.947 1.00 79.56 127 ASN A C 1
ATOM 950 O O . ASN A 1 127 ? 8.220 1.084 -29.899 1.00 79.56 127 ASN A O 1
ATOM 954 N N . GLY A 1 128 ? 7.996 1.092 -32.138 1.00 79.06 128 GLY A N 1
ATOM 955 C CA . GLY A 1 128 ? 8.393 2.486 -32.333 1.00 79.06 128 GLY A CA 1
ATOM 956 C C . GLY A 1 128 ? 9.906 2.679 -32.448 1.00 79.06 128 GLY A C 1
ATOM 957 O O . GLY A 1 128 ? 10.670 1.738 -32.653 1.00 79.06 128 GLY A O 1
ATOM 958 N N . THR A 1 129 ? 10.351 3.933 -32.365 1.00 79.75 129 THR A N 1
ATOM 959 C CA . THR A 1 129 ? 11.778 4.262 -32.451 1.00 79.75 129 THR A CA 1
ATOM 960 C C . THR A 1 129 ? 12.482 3.849 -31.166 1.00 79.75 129 THR A C 1
ATOM 962 O O . THR A 1 129 ? 12.363 4.516 -30.140 1.00 79.75 129 THR A O 1
ATOM 965 N N . VAL A 1 130 ? 13.269 2.781 -31.237 1.00 75.81 130 VAL A N 1
ATOM 966 C CA . VAL A 1 130 ? 14.100 2.331 -30.121 1.00 75.81 130 VAL A CA 1
ATOM 967 C C . VAL A 1 130 ? 15.399 3.127 -30.101 1.00 75.81 130 VAL A C 1
ATOM 969 O O . VAL A 1 130 ? 16.153 3.146 -31.073 1.00 75.81 130 VAL A O 1
ATOM 972 N N . ARG A 1 131 ? 15.684 3.773 -28.972 1.00 72.62 131 ARG A N 1
ATOM 973 C CA . ARG A 1 131 ? 17.000 4.335 -28.658 1.00 72.62 131 ARG A CA 1
ATOM 974 C C . ARG A 1 131 ? 17.414 3.788 -27.305 1.00 72.62 131 ARG A C 1
ATOM 976 O O . ARG A 1 131 ? 16.660 3.919 -26.347 1.00 72.62 131 ARG A O 1
ATOM 983 N N . TYR A 1 132 ? 18.597 3.197 -27.228 1.00 69.31 132 TYR A N 1
ATOM 984 C CA . TYR A 1 132 ? 19.183 2.784 -25.963 1.00 69.31 132 TYR A CA 1
ATOM 985 C C . TYR A 1 132 ? 20.521 3.488 -25.774 1.00 69.31 132 TYR A C 1
ATOM 987 O O . TYR A 1 132 ? 21.282 3.687 -26.720 1.00 69.31 132 TYR A O 1
ATOM 995 N N . THR A 1 133 ? 20.792 3.859 -24.531 1.00 66.62 133 THR A N 1
ATOM 996 C CA . THR A 1 133 ? 22.072 4.413 -24.106 1.00 66.62 133 THR A CA 1
ATOM 997 C C . THR A 1 133 ? 22.566 3.533 -22.976 1.00 66.62 133 THR A C 1
ATOM 999 O O . THR A 1 133 ? 21.883 3.393 -21.963 1.00 66.62 133 THR A O 1
ATOM 1002 N N . ILE A 1 134 ? 23.748 2.942 -23.134 1.00 68.00 134 ILE A N 1
ATOM 1003 C CA . ILE A 1 134 ? 24.412 2.242 -22.035 1.00 68.00 134 ILE A CA 1
ATOM 1004 C C . ILE A 1 134 ? 25.083 3.319 -21.184 1.00 68.00 134 ILE A C 1
ATOM 1006 O O . ILE A 1 134 ? 26.138 3.842 -21.537 1.00 68.00 134 ILE A O 1
ATOM 1010 N N . GLY A 1 135 ? 24.411 3.724 -20.111 1.00 61.88 135 GLY A N 1
ATOM 1011 C CA . GLY A 1 135 ? 24.946 4.676 -19.145 1.00 61.88 135 GLY A CA 1
ATOM 1012 C C . GLY A 1 135 ? 25.619 3.965 -17.975 1.00 61.88 135 GLY A C 1
ATOM 1013 O O . GLY A 1 135 ? 25.112 2.962 -17.482 1.00 61.88 135 GLY A O 1
ATOM 1014 N N . SER A 1 136 ? 26.717 4.525 -17.468 1.00 58.50 136 SER A N 1
ATOM 1015 C CA . SER A 1 136 ? 27.201 4.231 -16.116 1.00 58.50 136 SER A CA 1
ATOM 1016 C C . SER A 1 136 ? 26.287 4.947 -15.111 1.00 58.50 136 SER A C 1
ATOM 1018 O O . SER A 1 136 ? 26.532 6.096 -14.743 1.00 58.50 136 SER A O 1
ATOM 1020 N N . GLY A 1 137 ? 25.163 4.328 -14.755 1.00 56.16 137 GLY A N 1
ATOM 1021 C CA . GLY A 1 137 ? 24.158 4.914 -13.867 1.00 56.16 137 GLY A CA 1
ATOM 1022 C C . GLY A 1 137 ? 24.147 4.252 -12.494 1.00 56.16 137 GLY A C 1
ATOM 1023 O O . GLY A 1 137 ? 24.257 3.034 -12.391 1.00 56.16 137 GLY A O 1
ATOM 1024 N N . ALA A 1 138 ? 23.970 5.047 -11.437 1.00 58.34 138 ALA A N 1
ATOM 1025 C CA . ALA A 1 138 ? 23.568 4.503 -10.146 1.00 58.34 138 ALA A CA 1
ATOM 1026 C C . ALA A 1 138 ? 22.168 3.885 -10.284 1.00 58.34 138 ALA A C 1
ATOM 1028 O O . ALA A 1 138 ? 21.298 4.463 -10.944 1.00 58.34 138 ALA A O 1
ATOM 1029 N N . SER A 1 139 ? 21.958 2.722 -9.664 1.00 58.28 139 SER A N 1
ATOM 1030 C CA . SER A 1 139 ? 20.632 2.111 -9.556 1.00 58.28 139 SER A CA 1
ATOM 1031 C C . SER A 1 139 ? 19.637 3.155 -9.021 1.00 58.28 139 SER A C 1
ATOM 1033 O O . SER A 1 139 ? 19.975 3.842 -8.048 1.00 58.28 139 SER A O 1
ATOM 1035 N N . PRO A 1 140 ? 18.451 3.336 -9.641 1.00 61.09 140 PRO A N 1
ATOM 1036 C CA . PRO A 1 140 ? 17.389 4.155 -9.079 1.00 61.09 140 PRO A CA 1
ATOM 1037 C C . PRO A 1 140 ? 16.863 3.450 -7.826 1.00 61.09 140 PRO A C 1
ATOM 1039 O O . PRO A 1 140 ? 15.848 2.766 -7.835 1.00 61.09 140 PRO A O 1
ATOM 1042 N N . SER A 1 141 ? 17.604 3.586 -6.732 1.00 49.44 141 SER A N 1
ATOM 1043 C CA . SER A 1 141 ? 17.120 3.227 -5.415 1.00 49.44 141 SER A CA 1
ATOM 1044 C C . SER A 1 141 ? 16.307 4.416 -4.922 1.00 49.44 141 SER A C 1
ATOM 1046 O O . SER A 1 141 ? 16.880 5.503 -4.759 1.00 49.44 141 SER A O 1
ATOM 1048 N N . PRO A 1 142 ? 15.012 4.258 -4.604 1.00 55.44 142 PRO A N 1
ATOM 1049 C CA . PRO A 1 142 ? 14.426 5.143 -3.615 1.00 55.44 142 PRO A CA 1
ATOM 1050 C C . PRO A 1 142 ? 15.357 5.121 -2.396 1.00 55.44 142 PRO A C 1
ATOM 1052 O O . PRO A 1 142 ? 15.856 4.063 -1.994 1.00 55.44 142 PRO A O 1
ATOM 1055 N N . ARG A 1 143 ? 15.690 6.296 -1.853 1.00 53.44 143 ARG A N 1
ATOM 1056 C CA . ARG A 1 143 ? 16.432 6.339 -0.588 1.00 53.44 143 ARG A CA 1
ATOM 1057 C C . ARG A 1 143 ? 15.588 5.568 0.428 1.00 53.44 143 ARG A C 1
ATOM 1059 O O . ARG A 1 143 ? 14.391 5.865 0.495 1.00 53.44 143 ARG A O 1
ATOM 1066 N N . PRO A 1 144 ? 16.159 4.612 1.187 1.00 49.50 144 PRO A N 1
ATOM 1067 C CA . PRO A 1 144 ? 15.443 3.976 2.281 1.00 49.50 144 PRO A CA 1
ATOM 1068 C C . PRO A 1 144 ? 14.796 5.074 3.119 1.00 49.50 144 PRO A C 1
ATOM 1070 O O . PRO A 1 144 ? 15.493 5.944 3.649 1.00 49.50 144 PRO A O 1
ATOM 1073 N N . GLN A 1 145 ? 13.465 5.109 3.151 1.00 54.78 145 GLN A N 1
ATOM 1074 C CA . GLN A 1 145 ? 1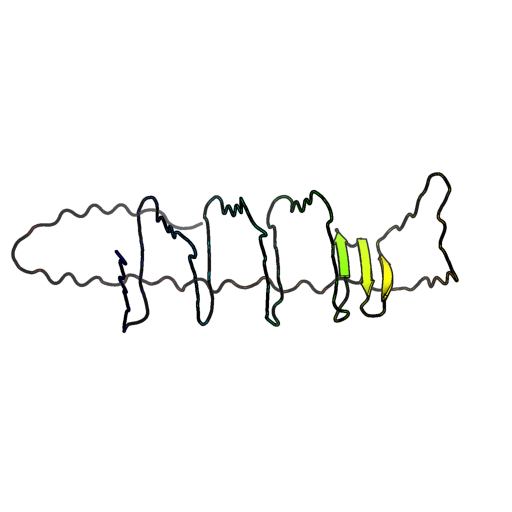2.797 6.033 4.048 1.00 54.78 145 GLN A CA 1
ATOM 1075 C C . GLN A 1 145 ? 13.100 5.556 5.469 1.00 54.78 145 GLN A C 1
ATOM 1077 O O . GLN A 1 145 ? 13.057 4.345 5.715 1.00 54.78 145 GLN A O 1
ATOM 1082 N N . PRO A 1 146 ? 13.448 6.468 6.393 1.00 52.34 146 PRO A N 1
ATOM 1083 C CA . PRO A 1 146 ? 13.631 6.090 7.780 1.00 52.34 146 PRO A CA 1
ATOM 1084 C C . PRO A 1 146 ? 12.383 5.334 8.255 1.00 52.34 146 PRO A C 1
ATOM 1086 O O . PRO A 1 146 ? 11.271 5.709 7.857 1.00 52.34 146 PRO A O 1
ATOM 1089 N N . PRO A 1 147 ? 12.537 4.293 9.091 1.00 49.78 147 PRO A N 1
ATOM 1090 C CA . PRO A 1 147 ? 11.401 3.682 9.759 1.00 49.78 147 PRO A CA 1
ATOM 1091 C C . PRO A 1 147 ? 10.547 4.776 10.396 1.00 49.78 147 PRO A C 1
ATOM 1093 O O . PRO A 1 147 ? 11.086 5.723 10.978 1.00 49.78 147 PRO A O 1
ATOM 1096 N N . LEU A 1 148 ? 9.223 4.658 10.291 1.00 49.06 148 LEU A N 1
ATOM 1097 C CA . LEU A 1 148 ? 8.357 5.466 11.137 1.00 49.06 148 LEU A CA 1
ATOM 1098 C C . LEU A 1 148 ? 8.702 5.106 12.581 1.00 49.06 148 LEU A C 1
ATOM 1100 O O . LEU A 1 148 ? 8.541 3.962 13.002 1.00 49.06 148 LEU A O 1
ATOM 1104 N N . THR A 1 149 ? 9.229 6.070 13.325 1.00 43.28 149 THR A N 1
ATOM 1105 C CA . THR A 1 149 ? 9.354 5.932 14.767 1.00 43.28 149 THR A CA 1
ATOM 1106 C C . THR A 1 149 ? 7.943 5.995 15.324 1.00 43.28 149 THR A C 1
ATOM 1108 O O . THR A 1 149 ? 7.331 7.063 15.328 1.00 43.28 149 THR A O 1
ATOM 1111 N N . ILE A 1 150 ? 7.416 4.856 15.770 1.00 43.72 150 ILE A N 1
ATOM 1112 C CA . ILE A 1 150 ? 6.281 4.866 16.687 1.00 43.72 150 ILE A CA 1
ATOM 1113 C C . ILE A 1 150 ? 6.798 5.606 17.918 1.00 43.72 150 ILE A C 1
ATOM 1115 O O . ILE A 1 150 ? 7.747 5.153 18.564 1.00 43.72 150 ILE A O 1
ATOM 1119 N N . ALA A 1 151 ? 6.241 6.783 18.200 1.00 42.03 151 ALA A N 1
ATOM 1120 C CA . ALA A 1 151 ? 6.380 7.349 19.526 1.00 42.03 151 ALA A CA 1
ATOM 1121 C C . ALA A 1 151 ? 5.656 6.368 20.443 1.00 42.03 151 ALA A C 1
ATOM 1123 O O . ALA A 1 151 ? 4.429 6.344 20.474 1.00 42.03 151 ALA A O 1
ATOM 1124 N N . ALA A 1 152 ? 6.414 5.495 21.111 1.00 38.59 152 ALA A N 1
ATOM 1125 C CA . ALA A 1 152 ? 5.863 4.702 22.191 1.00 38.59 152 ALA A CA 1
ATOM 1126 C C . ALA A 1 152 ? 5.116 5.675 23.103 1.00 38.59 152 ALA A C 1
ATOM 1128 O O . ALA A 1 152 ? 5.660 6.733 23.443 1.00 38.59 152 ALA A O 1
ATOM 1129 N N . PHE A 1 153 ? 3.889 5.335 23.496 1.00 35.59 153 PHE A N 1
ATOM 1130 C CA . PHE A 1 153 ? 3.329 5.952 24.685 1.00 35.59 153 PHE A CA 1
ATOM 1131 C C . PHE A 1 153 ? 4.404 5.815 25.757 1.00 35.59 153 PHE A C 1
ATOM 1133 O O . PHE A 1 153 ? 4.802 4.698 26.098 1.00 35.59 153 PHE A O 1
ATOM 1140 N N . ASN A 1 154 ? 4.945 6.952 26.206 1.00 38.62 154 ASN A N 1
ATOM 1141 C CA . ASN A 1 154 ? 5.789 6.973 27.386 1.00 38.62 154 ASN A CA 1
ATOM 1142 C C . ASN A 1 154 ? 5.029 6.166 28.422 1.00 38.62 154 ASN A C 1
ATOM 1144 O O . ASN A 1 154 ? 3.867 6.494 28.668 1.00 38.62 154 ASN A O 1
ATOM 1148 N N . ASN A 1 155 ? 5.660 5.103 28.936 1.00 39.97 155 ASN A N 1
ATOM 1149 C CA . ASN A 1 155 ? 5.150 4.309 30.043 1.00 39.97 155 ASN A CA 1
ATOM 1150 C C . ASN A 1 155 ? 4.398 5.254 30.968 1.00 39.97 155 ASN A C 1
ATOM 1152 O O . ASN A 1 155 ? 5.029 6.109 31.601 1.00 39.97 155 ASN A O 1
ATOM 1156 N N . LEU A 1 156 ? 3.065 5.160 30.981 1.00 40.22 156 LEU A N 1
ATOM 1157 C CA . LEU A 1 156 ? 2.289 5.853 31.985 1.00 40.22 156 LEU A CA 1
ATOM 1158 C C . LEU A 1 156 ? 2.704 5.144 33.267 1.00 40.22 156 LEU A C 1
ATOM 1160 O O . LEU A 1 156 ? 2.253 4.038 33.558 1.00 40.22 156 LEU A O 1
ATOM 1164 N N . TYR A 1 157 ? 3.696 5.716 33.945 1.00 36.81 157 TYR A N 1
ATOM 1165 C CA . TYR A 1 157 ? 4.080 5.312 35.276 1.00 36.81 157 TYR A CA 1
ATOM 1166 C C . TYR A 1 157 ? 2.803 5.416 36.096 1.00 36.81 157 TYR A C 1
ATOM 1168 O O . TYR A 1 157 ? 2.348 6.514 36.412 1.00 36.81 157 TYR A O 1
ATOM 1176 N N . ILE A 1 158 ? 2.211 4.268 36.413 1.00 43.88 158 ILE A N 1
ATOM 1177 C CA . ILE A 1 158 ? 1.229 4.161 37.482 1.00 43.88 158 ILE A CA 1
ATOM 1178 C C . ILE A 1 158 ? 2.043 4.275 38.772 1.00 43.88 158 ILE A C 1
ATOM 1180 O O . ILE A 1 158 ? 2.331 3.284 39.435 1.00 43.88 158 ILE A O 1
ATOM 1184 N N . ASN A 1 159 ? 2.507 5.486 39.073 1.00 38.69 159 ASN A N 1
ATOM 1185 C CA . ASN A 1 159 ? 3.008 5.818 40.391 1.00 38.69 159 ASN A CA 1
ATOM 1186 C C . ASN A 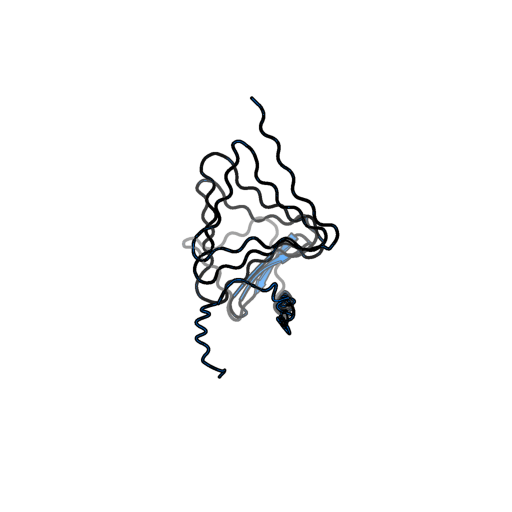1 159 ? 1.821 6.366 41.181 1.00 38.69 159 ASN A C 1
ATOM 1188 O O . ASN A 1 159 ? 1.252 7.391 40.824 1.00 38.69 159 ASN A O 1
ATOM 1192 N N . GLU A 1 160 ? 1.488 5.625 42.237 1.00 40.03 160 GLU A N 1
ATOM 1193 C CA . GLU A 1 160 ? 0.644 6.021 43.366 1.00 40.03 160 GLU A CA 1
ATOM 1194 C C . GLU A 1 160 ? -0.856 6.173 43.071 1.00 40.03 160 GLU A C 1
ATOM 1196 O O . GLU A 1 160 ? -1.383 7.242 42.779 1.00 40.03 160 GLU A O 1
ATOM 1201 N N . PHE A 1 161 ? -1.583 5.066 43.251 1.00 41.12 161 PHE A N 1
ATOM 1202 C CA . PHE A 1 161 ? -2.996 5.134 43.609 1.00 41.12 161 PHE A CA 1
ATOM 1203 C C . PHE A 1 161 ? -3.080 5.394 45.120 1.00 41.12 161 PHE A C 1
ATOM 1205 O O . PHE A 1 161 ? -2.863 4.484 45.923 1.00 41.12 161 PHE A O 1
ATOM 1212 N N . GLU A 1 162 ? -3.355 6.636 45.518 1.00 37.75 162 GLU A N 1
ATOM 1213 C CA . GLU A 1 162 ? -3.693 6.963 46.904 1.00 37.75 162 GLU A CA 1
ATOM 1214 C C . GLU A 1 162 ? -5.084 6.384 47.209 1.00 37.75 162 GLU A C 1
ATOM 1216 O O . GLU A 1 162 ? -6.121 6.876 46.758 1.00 37.75 162 GLU A O 1
ATOM 1221 N N . LEU A 1 163 ? -5.109 5.275 47.947 1.00 37.81 163 LEU A N 1
ATOM 1222 C CA . LEU A 1 163 ? -6.333 4.727 48.514 1.00 37.81 163 LEU A CA 1
ATOM 1223 C C . LEU A 1 163 ? -6.818 5.663 49.627 1.00 37.81 163 LEU A C 1
ATOM 1225 O O . LEU A 1 163 ? -6.329 5.598 50.752 1.00 37.81 163 LEU A O 1
ATOM 1229 N N . LEU A 1 164 ? -7.825 6.491 49.345 1.00 35.69 164 LEU A N 1
ATOM 1230 C CA . LEU A 1 164 ? -8.643 7.080 50.404 1.00 35.69 164 LEU A CA 1
ATOM 1231 C C . LEU A 1 164 ? -9.475 5.956 51.032 1.00 35.69 164 LEU A C 1
ATOM 1233 O O . LEU A 1 164 ? -10.530 5.574 50.524 1.00 35.69 164 LEU A O 1
ATOM 1237 N N . SER A 1 165 ? -8.977 5.385 52.130 1.00 39.22 165 SER A N 1
ATOM 1238 C CA . SER A 1 165 ? -9.756 4.484 52.971 1.00 39.22 165 SER A CA 1
ATOM 1239 C C . SER A 1 165 ? -10.892 5.272 53.623 1.00 39.22 165 SER A C 1
ATOM 1241 O O . SER A 1 165 ? -10.644 6.104 54.494 1.00 39.22 165 SER A O 1
ATOM 1243 N N . ASN A 1 166 ? -12.135 4.990 53.237 1.00 38.19 166 ASN A N 1
ATOM 1244 C CA . ASN A 1 166 ? -13.264 5.195 54.136 1.00 38.19 166 ASN A CA 1
ATOM 1245 C C . ASN A 1 166 ? -13.392 3.943 55.003 1.00 38.19 166 ASN A C 1
ATOM 1247 O O . ASN A 1 166 ? -13.334 2.818 54.501 1.00 38.19 166 ASN A O 1
ATOM 1251 N N . GLU A 1 167 ? -13.521 4.148 56.309 1.00 45.19 167 GLU A N 1
ATOM 1252 C CA . GLU A 1 167 ? -13.739 3.085 57.282 1.00 45.19 167 GLU A CA 1
ATOM 1253 C C . GLU A 1 167 ? -14.946 2.234 56.846 1.00 45.19 167 GLU A C 1
ATOM 1255 O O . GLU A 1 167 ? -16.014 2.781 56.568 1.00 45.19 167 GLU A O 1
ATOM 1260 N N . ASN A 1 168 ? -14.758 0.907 56.796 1.00 46.28 168 ASN A N 1
ATOM 1261 C CA . ASN A 1 168 ? -15.720 -0.156 56.436 1.00 46.28 168 ASN A CA 1
ATOM 1262 C C . ASN A 1 168 ? -15.612 -0.774 55.023 1.00 46.28 168 ASN A C 1
ATOM 1264 O O . ASN A 1 168 ? -16.601 -0.809 54.295 1.00 46.28 168 ASN A O 1
ATOM 1268 N N . ASN A 1 169 ? -14.462 -1.365 54.664 1.00 38.50 169 ASN A N 1
ATOM 1269 C CA . ASN A 1 169 ? -14.395 -2.787 54.255 1.00 38.50 169 ASN A CA 1
ATOM 1270 C C . ASN A 1 169 ? -12.974 -3.231 53.857 1.00 38.50 169 ASN A C 1
ATOM 1272 O O . ASN A 1 169 ? -12.251 -2.531 53.156 1.00 38.50 169 ASN A O 1
ATOM 1276 N N . LEU A 1 170 ? -12.594 -4.422 54.326 1.00 35.28 170 LEU A N 1
ATOM 1277 C CA . LEU A 1 170 ? -11.301 -5.075 54.115 1.00 35.28 170 LEU A CA 1
ATOM 1278 C C . LEU A 1 170 ? -11.116 -5.572 52.668 1.00 35.28 170 LEU A C 1
ATOM 1280 O O . LEU A 1 170 ? -12.010 -6.188 52.093 1.00 35.28 170 LEU A O 1
ATOM 1284 N N . TYR A 1 171 ? -9.916 -5.350 52.124 1.00 39.75 171 TYR A N 1
ATOM 1285 C CA . TYR A 1 171 ? -9.438 -5.834 50.825 1.00 39.75 171 TYR A CA 1
ATOM 1286 C C . TYR A 1 171 ? -8.979 -7.301 50.866 1.00 39.75 171 TYR A C 1
ATOM 1288 O O . TYR A 1 171 ? -8.417 -7.750 51.865 1.00 39.75 171 TYR A O 1
ATOM 1296 N N . SER A 1 172 ? -9.028 -7.981 49.716 1.00 33.78 172 SER A N 1
ATOM 1297 C CA . SER A 1 172 ? -7.925 -8.858 49.303 1.00 33.78 172 SER A CA 1
ATOM 1298 C C . SER A 1 172 ? -7.476 -8.512 47.877 1.00 33.78 172 SER A C 1
ATOM 130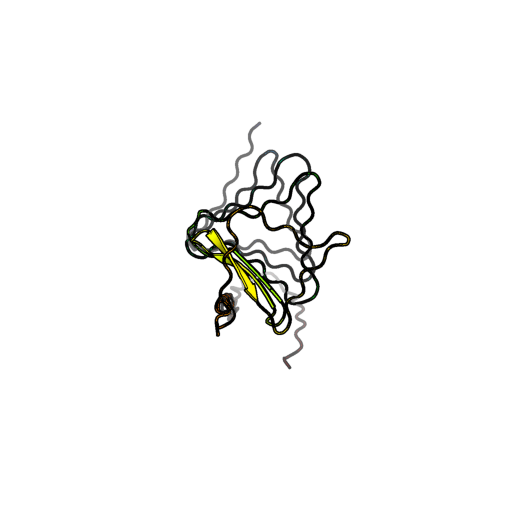0 O O . SER A 1 172 ? -8.186 -8.706 46.895 1.00 33.78 172 SER A O 1
ATOM 1302 N N . LEU A 1 173 ? -6.274 -7.935 47.789 1.00 36.94 173 LEU A N 1
ATOM 1303 C CA . LEU A 1 173 ? -5.463 -7.862 46.577 1.00 36.94 173 LEU A CA 1
ATOM 1304 C C . LEU A 1 173 ? -4.649 -9.156 46.469 1.00 36.94 173 LEU A C 1
ATOM 1306 O O . LEU A 1 173 ? -4.057 -9.583 47.461 1.00 36.94 173 LEU A O 1
ATOM 1310 N N . LEU A 1 174 ? -4.523 -9.716 45.266 1.00 34.31 174 LEU A N 1
ATOM 1311 C CA . LEU A 1 174 ? -3.433 -10.636 44.944 1.00 34.31 174 LEU A CA 1
ATOM 1312 C C . LEU A 1 174 ? -2.663 -10.093 43.738 1.00 34.31 174 LEU A C 1
ATOM 1314 O O . LEU A 1 174 ? -3.145 -10.123 42.609 1.00 34.31 174 LEU A O 1
ATOM 1318 N N . TYR A 1 175 ? -1.464 -9.582 44.016 1.00 34.16 175 TYR A N 1
ATOM 1319 C CA . TYR A 1 175 ? -0.441 -9.255 43.030 1.00 34.16 175 TYR A CA 1
ATOM 1320 C C . TYR A 1 175 ? 0.362 -10.511 42.690 1.00 34.16 175 TYR A C 1
ATOM 1322 O O . TYR A 1 175 ? 0.812 -11.214 43.594 1.00 34.16 175 TYR A O 1
ATOM 1330 N N . VAL A 1 176 ? 0.647 -10.721 41.405 1.00 29.47 176 VAL A N 1
ATOM 1331 C CA . VAL A 1 176 ? 1.833 -11.475 40.982 1.00 29.47 176 VAL A CA 1
ATOM 1332 C C . VAL A 1 176 ? 2.570 -10.648 39.931 1.00 29.47 176 VAL A C 1
ATOM 1334 O O . VAL A 1 176 ? 2.080 -10.435 38.826 1.00 29.47 176 VAL A O 1
ATOM 1337 N N . ILE A 1 177 ? 3.743 -10.154 40.328 1.00 39.16 177 ILE A N 1
ATOM 1338 C CA . ILE A 1 177 ? 4.802 -9.617 39.464 1.00 39.16 177 ILE A CA 1
ATOM 1339 C C . ILE A 1 177 ? 5.743 -10.782 39.113 1.00 39.16 177 ILE A C 1
ATOM 1341 O O . ILE A 1 177 ? 5.845 -11.715 39.909 1.00 39.16 177 ILE A O 1
ATOM 1345 N N . VAL A 1 178 ? 6.454 -10.663 37.980 1.00 32.75 178 VAL A N 1
ATOM 1346 C CA . VAL A 1 178 ? 7.827 -11.144 37.644 1.00 32.75 178 VAL A CA 1
ATOM 1347 C C . VAL A 1 178 ? 7.804 -11.698 36.198 1.00 32.75 178 VAL A C 1
ATOM 1349 O O . VAL A 1 178 ? 6.920 -12.469 35.859 1.00 32.75 178 VAL A O 1
ATOM 1352 N N . ALA A 1 179 ? 8.678 -11.324 35.255 1.00 30.27 179 ALA A N 1
ATOM 1353 C CA . ALA A 1 179 ? 10.077 -10.931 35.383 1.00 30.27 179 ALA A CA 1
ATOM 1354 C C . ALA A 1 179 ? 10.567 -9.923 34.326 1.00 30.27 179 ALA A C 1
ATOM 1356 O O . ALA A 1 179 ? 9.946 -9.667 33.300 1.00 30.27 179 ALA A O 1
ATOM 1357 N N . THR A 1 180 ? 11.754 -9.432 34.652 1.00 38.25 180 THR A N 1
ATOM 1358 C CA . THR A 1 180 ? 12.683 -8.520 33.992 1.00 38.25 180 THR A CA 1
ATOM 1359 C C . THR A 1 180 ? 13.238 -8.973 32.636 1.00 38.25 180 THR A C 1
ATOM 1361 O O . THR A 1 180 ? 13.311 -10.157 32.323 1.00 38.25 180 THR A O 1
ATOM 1364 N N . SER A 1 181 ? 13.711 -7.962 31.907 1.00 34.97 181 SER A N 1
ATOM 1365 C CA . SER A 1 181 ? 14.475 -7.927 30.653 1.00 34.97 181 SER A CA 1
ATOM 1366 C C . SER A 1 181 ? 15.581 -8.973 30.444 1.00 34.97 181 SER A C 1
ATOM 1368 O O . SER A 1 181 ? 16.392 -9.192 31.348 1.00 34.97 181 SER A O 1
ATOM 1370 N N . VAL A 1 182 ? 15.718 -9.411 29.184 1.00 39.41 182 VAL A N 1
ATOM 1371 C CA . VAL A 1 182 ? 16.975 -9.352 28.403 1.00 39.41 182 VAL A CA 1
ATOM 1372 C C . VAL A 1 182 ? 16.653 -8.862 26.996 1.00 39.41 182 VAL A C 1
ATOM 1374 O O . VAL A 1 182 ? 15.613 -9.312 26.465 1.00 39.41 182 VAL A O 1
#

Foldseek 3Di:
DDDDDDDDDPVPDDDDDDPDDDDDDDPDDDDDDDPPDDDDDDPPDDDDDDDDDDDDDDDDDPVDDDDDDPDDDDDDDDPPDDDDDDPLPFKDWDDDPFWTWIQGSVRDIDGTDPDDDDDDPVDDDDPDDDDDDPDPDRRPDDDPDPPPPPPPPPPPPPDDDPDPDDPDDDDDDDDDDDDDDD

pLDDT: mean 75.38, std 20.74, range [29.47, 96.0]

Organism: NCBI:txid652676

Radius of gyration: 27.19 Å; chains: 1; bounding box: 65×35×90 Å